Protein AF-A0A7K4D7S6-F1 (afdb_monomer_lite)

Sequence (81 aa):
MNGTAEIERRLLINKPNFTGYQKAILESKKRFTITEASTKSGKTFSHIFWLFELAHRIMPGQEVWWIAPIYSQAEIAFKRM

Foldseek 3Di:
DDPPPDPPDDDDDDDDDDDPVLCCQLVDPDPDDDDDDDPPNCPLVSVLVSQVVVQVVDDPPDDGADDDPDPVVRVVSVVVD

Secondary structure (DSSP, 8-state):
-------------------HHHHHHHT---SS------TTSSHHHHHHHHHHHHHTTSPTT-------SSHHHHHHHHTT-

Radius of gyration: 16.8 Å; chains: 1; bounding box: 55×36×26 Å

Structure (mmCIF, N/CA/C/O backbone):
data_AF-A0A7K4D7S6-F1
#
_entry.id   AF-A0A7K4D7S6-F1
#
loop_
_atom_site.group_PDB
_atom_site.id
_atom_site.type_symbol
_atom_site.label_atom_id
_atom_site.label_alt_id
_atom_site.label_comp_id
_atom_site.label_asym_id
_atom_site.label_entity_id
_atom_site.label_seq_id
_atom_site.pdbx_PDB_ins_code
_atom_site.Cartn_x
_atom_site.Cartn_y
_atom_site.Cartn_z
_atom_site.occupancy
_atom_site.B_iso_or_equiv
_atom_site.auth_seq_id
_atom_site.auth_comp_id
_atom_site.auth_asym_id
_atom_site.auth_atom_id
_atom_site.pdbx_PDB_model_num
ATOM 1 N N . MET A 1 1 ? -43.785 22.796 5.032 1.00 41.62 1 MET A N 1
ATOM 2 C CA . MET A 1 1 ? -43.162 21.461 5.146 1.00 41.62 1 MET A CA 1
ATOM 3 C C . MET A 1 1 ? -42.313 21.260 3.900 1.00 41.62 1 MET A C 1
ATOM 5 O O . MET A 1 1 ? -42.835 20.804 2.896 1.00 41.62 1 MET A O 1
ATOM 9 N N . ASN A 1 2 ? -41.050 21.694 3.920 1.00 41.09 2 ASN A N 1
ATOM 10 C CA . ASN A 1 2 ? -40.147 21.521 2.780 1.00 41.09 2 ASN A CA 1
ATOM 11 C C . ASN A 1 2 ? -39.207 20.364 3.100 1.00 41.09 2 ASN A C 1
ATOM 13 O O . ASN A 1 2 ? -38.219 20.543 3.805 1.00 41.09 2 ASN A O 1
ATOM 17 N N . GLY A 1 3 ? -39.572 19.173 2.627 1.00 51.59 3 GLY A N 1
ATOM 18 C CA . GLY A 1 3 ? -38.686 18.019 2.619 1.00 51.59 3 GLY A CA 1
ATOM 19 C C . GLY A 1 3 ? -37.596 18.249 1.583 1.00 51.59 3 GLY A C 1
ATOM 20 O O . GLY A 1 3 ? -37.829 18.101 0.386 1.00 51.59 3 GLY A O 1
ATOM 21 N N . THR A 1 4 ? -36.414 18.650 2.037 1.00 52.84 4 THR A N 1
ATOM 22 C CA . THR A 1 4 ? -35.185 18.529 1.257 1.00 52.84 4 THR A CA 1
ATOM 23 C C . THR A 1 4 ? -34.950 17.046 1.006 1.00 52.84 4 THR A C 1
ATOM 25 O O . THR A 1 4 ? -34.603 16.312 1.927 1.00 52.84 4 THR A O 1
ATOM 28 N N . ALA A 1 5 ? -35.191 16.599 -0.226 1.00 59.22 5 ALA A N 1
ATOM 29 C CA . ALA A 1 5 ? -34.787 15.278 -0.676 1.00 59.22 5 ALA A CA 1
ATOM 30 C C . ALA A 1 5 ? -33.256 15.215 -0.627 1.00 59.22 5 ALA A C 1
ATOM 32 O O . ALA A 1 5 ? -32.565 15.839 -1.434 1.00 59.22 5 ALA A O 1
ATOM 33 N N . GLU A 1 6 ? -32.737 14.523 0.378 1.00 61.50 6 GLU A N 1
ATOM 34 C CA . GLU A 1 6 ? -31.321 14.236 0.526 1.00 61.50 6 GLU A CA 1
ATOM 35 C C . GLU A 1 6 ? -30.911 13.321 -0.636 1.00 61.50 6 GLU A C 1
ATOM 37 O O . GLU A 1 6 ? -31.389 12.196 -0.772 1.00 61.50 6 GLU A O 1
ATOM 42 N N . ILE A 1 7 ? -30.098 13.838 -1.556 1.00 64.19 7 ILE A N 1
ATOM 43 C CA . ILE A 1 7 ? -29.603 13.053 -2.687 1.00 64.19 7 ILE A CA 1
ATOM 44 C C . ILE A 1 7 ? -28.501 12.141 -2.144 1.00 64.19 7 ILE A C 1
ATOM 46 O O . ILE A 1 7 ? -27.347 12.559 -2.037 1.00 64.19 7 ILE A O 1
ATOM 50 N N . GLU A 1 8 ? -28.840 10.893 -1.818 1.00 64.25 8 GLU A N 1
ATOM 51 C CA . GLU A 1 8 ? -27.851 9.853 -1.523 1.00 64.25 8 GLU A CA 1
ATOM 52 C C . GLU A 1 8 ? -27.005 9.582 -2.779 1.00 64.25 8 GLU A C 1
ATOM 54 O O . GLU A 1 8 ? -27.375 8.825 -3.681 1.00 64.25 8 GLU A O 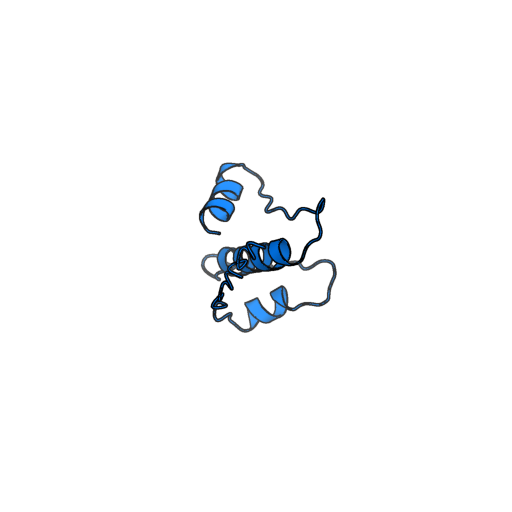1
ATOM 59 N N . ARG A 1 9 ? -25.837 10.225 -2.879 1.00 72.31 9 ARG A N 1
ATOM 60 C CA . ARG A 1 9 ? -24.864 9.912 -3.931 1.00 72.31 9 ARG A CA 1
ATOM 61 C C . ARG A 1 9 ? -24.161 8.603 -3.593 1.00 72.31 9 ARG A C 1
ATOM 63 O O . ARG A 1 9 ? -23.226 8.574 -2.798 1.00 72.31 9 ARG A O 1
ATOM 70 N N . ARG A 1 10 ? -24.570 7.522 -4.255 1.00 77.38 10 ARG A N 1
ATOM 71 C CA . ARG A 1 10 ? -23.864 6.238 -4.200 1.00 77.38 10 ARG A CA 1
ATOM 72 C C . ARG A 1 10 ? -22.691 6.231 -5.181 1.00 77.38 10 ARG A C 1
ATOM 74 O O . ARG A 1 10 ? -22.892 6.299 -6.391 1.00 77.38 10 ARG A O 1
ATOM 81 N N . LEU A 1 11 ? -21.470 6.105 -4.666 1.00 82.25 11 LEU A N 1
ATOM 82 C CA . LEU A 1 11 ? -20.283 5.853 -5.486 1.00 82.25 11 LEU A CA 1
ATOM 83 C C . LEU A 1 11 ? -20.174 4.353 -5.793 1.00 82.25 11 LEU A C 1
ATOM 85 O O . LEU A 1 11 ? -20.249 3.518 -4.891 1.00 82.25 11 LEU A O 1
ATOM 89 N N . LEU A 1 12 ? -19.995 4.010 -7.071 1.00 87.94 12 LEU A N 1
ATOM 90 C CA . LEU A 1 12 ? -19.673 2.652 -7.512 1.00 87.94 12 LEU A CA 1
ATOM 91 C C . LEU A 1 12 ? -18.171 2.571 -7.782 1.00 87.94 12 LEU A C 1
ATOM 93 O O . LEU A 1 12 ? -17.660 3.239 -8.678 1.00 87.94 12 LEU A O 1
ATOM 97 N N . ILE A 1 13 ? -17.466 1.759 -6.995 1.00 89.31 13 ILE A N 1
ATOM 98 C CA . ILE A 1 13 ? -16.016 1.580 -7.109 1.00 89.31 13 ILE A CA 1
ATOM 99 C C . ILE A 1 13 ? -15.742 0.254 -7.818 1.00 89.31 13 ILE A C 1
ATOM 101 O O . ILE A 1 13 ? -16.072 -0.816 -7.305 1.00 89.31 13 ILE A O 1
ATOM 105 N N . ASN A 1 14 ? -15.106 0.320 -8.987 1.00 91.94 14 ASN A N 1
ATOM 106 C CA . ASN A 1 14 ? -14.652 -0.865 -9.710 1.00 91.94 14 ASN A CA 1
ATOM 107 C C . ASN A 1 14 ? -13.316 -1.342 -9.131 1.00 91.94 14 ASN A C 1
ATOM 109 O O . ASN A 1 14 ? -12.283 -0.697 -9.313 1.00 91.94 14 ASN A O 1
ATOM 113 N N . LYS A 1 15 ? -13.336 -2.478 -8.427 1.00 91.62 15 LYS A N 1
ATOM 114 C CA . LYS A 1 15 ? -12.133 -3.064 -7.828 1.00 91.62 15 LYS A CA 1
ATOM 115 C C . LYS A 1 15 ? -11.166 -3.562 -8.916 1.00 91.62 15 LYS A C 1
ATOM 117 O O . LYS A 1 15 ? -11.610 -4.243 -9.843 1.00 91.62 15 LYS A O 1
ATOM 122 N N . PRO A 1 16 ? -9.854 -3.285 -8.808 1.00 93.94 16 PRO A N 1
ATOM 123 C CA . PRO A 1 16 ? -8.871 -3.818 -9.738 1.00 93.94 16 PRO A CA 1
ATOM 124 C C . PRO A 1 16 ? -8.833 -5.346 -9.736 1.00 93.94 16 PRO A C 1
ATOM 126 O O . PRO A 1 16 ? -9.019 -5.992 -8.701 1.00 93.94 16 PRO A O 1
ATOM 129 N N . ASN A 1 17 ? -8.506 -5.933 -10.887 1.00 95.62 17 ASN A N 1
ATOM 130 C CA . ASN A 1 17 ? -8.243 -7.362 -10.955 1.00 95.62 17 ASN A CA 1
ATOM 131 C C . ASN A 1 17 ? -6.828 -7.663 -10.441 1.00 95.62 17 ASN A C 1
ATOM 133 O O . ASN A 1 17 ? -5.835 -7.389 -11.116 1.00 95.62 17 ASN A O 1
ATOM 137 N N . PHE A 1 18 ? -6.744 -8.221 -9.236 1.00 96.38 18 PHE A N 1
ATOM 138 C CA . PHE A 1 18 ? -5.484 -8.624 -8.623 1.00 96.38 18 PHE A CA 1
ATOM 139 C C . PHE A 1 18 ? -5.059 -10.033 -9.039 1.00 96.38 18 PHE A C 1
ATOM 141 O O . PHE A 1 18 ? -5.868 -10.957 -9.154 1.00 96.38 18 PHE A O 1
ATOM 148 N N . THR A 1 19 ? -3.751 -10.206 -9.190 1.00 97.06 19 THR A N 1
ATOM 149 C CA . THR A 1 19 ? -3.113 -11.517 -9.355 1.00 97.06 19 THR A CA 1
ATOM 150 C C . THR A 1 19 ? -3.257 -12.377 -8.093 1.00 97.06 19 THR A C 1
ATOM 152 O O . THR A 1 19 ? -3.552 -11.870 -7.009 1.00 97.06 19 THR A O 1
ATOM 155 N N . GLY A 1 20 ? -3.006 -13.687 -8.208 1.00 97.25 20 GLY A N 1
ATOM 156 C CA . GLY A 1 20 ? -3.111 -14.614 -7.073 1.00 97.25 20 GLY A CA 1
ATOM 157 C C . GLY A 1 20 ? -2.239 -14.221 -5.874 1.00 97.25 20 GLY A C 1
ATOM 158 O O . GLY A 1 20 ? -2.721 -14.229 -4.745 1.00 97.25 20 GLY A O 1
ATOM 159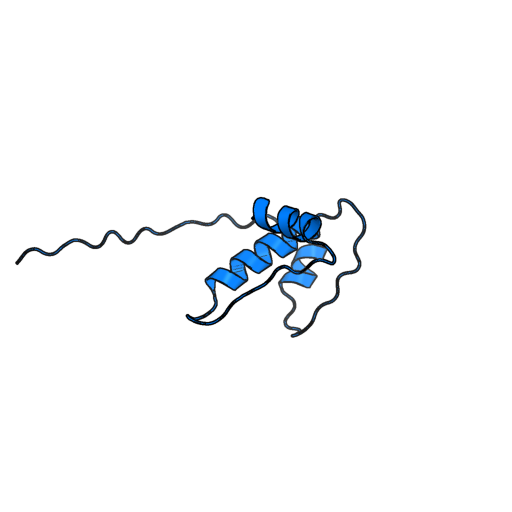 N N . TYR A 1 21 ? -0.993 -13.793 -6.107 1.00 95.06 21 TYR A N 1
ATOM 160 C CA . TYR A 1 21 ? -0.088 -13.379 -5.027 1.00 95.06 21 TYR A CA 1
ATOM 161 C C . TYR A 1 21 ? -0.516 -12.061 -4.364 1.00 95.06 21 TYR A C 1
ATOM 163 O O . TYR A 1 21 ? -0.363 -11.903 -3.156 1.00 95.06 21 TYR A O 1
ATOM 171 N N . GLN A 1 22 ? -1.095 -11.125 -5.125 1.00 97.00 22 GLN A N 1
ATOM 172 C CA . GLN A 1 22 ? -1.658 -9.893 -4.565 1.00 97.00 22 GLN A CA 1
ATOM 173 C C . GLN A 1 22 ? -2.874 -10.200 -3.689 1.00 97.00 22 GLN A C 1
ATOM 175 O O . GLN A 1 22 ? -2.969 -9.691 -2.579 1.00 97.00 22 GLN A O 1
ATOM 180 N N . LYS A 1 23 ? -3.783 -11.070 -4.143 1.00 96.62 23 LYS A N 1
ATOM 181 C CA . LYS A 1 23 ? -4.935 -11.492 -3.330 1.00 96.62 23 LYS A CA 1
ATOM 182 C C . LYS A 1 23 ? -4.488 -12.175 -2.041 1.00 96.62 23 LYS A C 1
ATOM 184 O O . LYS A 1 23 ? -4.952 -11.803 -0.971 1.00 96.62 23 LYS A O 1
ATOM 189 N N . ALA A 1 24 ? -3.525 -13.094 -2.135 1.00 96.06 24 ALA A N 1
ATOM 190 C CA . ALA A 1 24 ? -3.017 -13.838 -0.986 1.00 96.06 24 ALA A CA 1
ATOM 191 C C . ALA A 1 24 ? -2.525 -12.930 0.153 1.00 96.06 24 ALA A C 1
ATOM 193 O O . ALA A 1 24 ? -2.761 -13.239 1.321 1.00 96.06 24 ALA A O 1
ATOM 194 N N . ILE A 1 25 ? -1.874 -11.806 -0.171 1.00 95.94 25 ILE A N 1
ATOM 195 C CA . ILE A 1 25 ? -1.443 -10.847 0.849 1.00 95.94 25 ILE A CA 1
ATOM 196 C C . ILE A 1 25 ? -2.583 -9.929 1.308 1.00 95.94 25 ILE A C 1
ATOM 198 O O . ILE A 1 25 ? -2.785 -9.783 2.512 1.00 95.94 25 ILE A O 1
ATOM 202 N N . LEU A 1 26 ? -3.355 -9.349 0.381 1.00 95.25 26 LEU A N 1
ATOM 203 C CA . LEU A 1 26 ? -4.389 -8.359 0.704 1.00 95.25 26 LEU A CA 1
ATOM 204 C C . LEU A 1 26 ? -5.578 -8.949 1.479 1.00 95.25 26 LEU A C 1
ATOM 206 O O . LEU A 1 26 ? -6.240 -8.235 2.228 1.00 95.25 26 LEU A O 1
ATOM 210 N N . GLU A 1 27 ? -5.858 -10.238 1.291 1.00 95.00 27 GLU A N 1
ATOM 211 C CA . GLU A 1 27 ? -6.980 -10.955 1.914 1.00 95.00 27 GLU A CA 1
ATOM 212 C C . GLU A 1 27 ? -6.546 -11.775 3.141 1.00 95.00 27 GLU A C 1
ATOM 214 O O . GLU A 1 27 ? -7.350 -12.484 3.754 1.00 95.00 27 GLU A O 1
ATOM 219 N N . SER A 1 28 ? -5.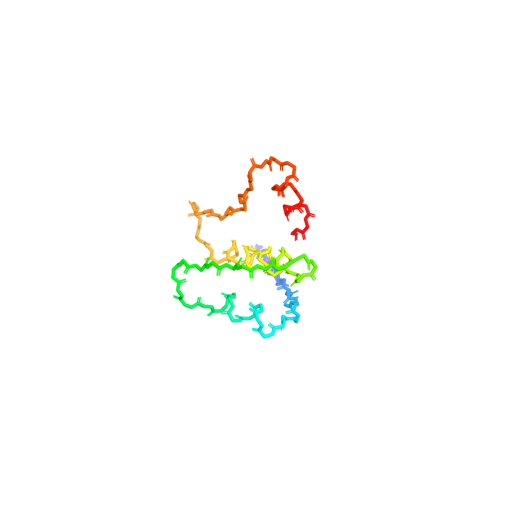271 -11.682 3.530 1.00 96.31 28 SER A N 1
ATOM 220 C CA . SER A 1 28 ? -4.754 -12.348 4.720 1.00 96.31 28 SER A CA 1
ATOM 221 C C . SER A 1 28 ? -5.467 -11.860 5.983 1.00 96.31 28 SER A C 1
ATOM 223 O O . SER A 1 28 ? -5.601 -10.665 6.231 1.00 96.31 28 SER A O 1
ATOM 225 N N . LYS A 1 29 ? -5.867 -12.799 6.848 1.00 95.94 29 LYS A N 1
ATOM 226 C CA . LYS A 1 29 ? -6.477 -12.499 8.160 1.00 95.94 29 LYS A CA 1
ATOM 227 C C . LYS A 1 29 ? -5.444 -12.193 9.253 1.00 95.94 29 LYS A C 1
ATOM 229 O O . LYS A 1 29 ? -5.802 -12.049 10.420 1.00 95.94 29 LYS A O 1
ATOM 234 N N . LYS A 1 30 ? -4.150 -12.187 8.921 1.00 97.00 30 LYS A N 1
ATOM 235 C CA . LYS A 1 30 ? -3.079 -11.927 9.889 1.00 97.00 30 LYS A CA 1
ATOM 236 C C . LYS A 1 30 ? -3.030 -10.434 10.211 1.00 97.00 30 LYS A C 1
ATOM 238 O O . LYS A 1 30 ? -3.153 -9.605 9.320 1.00 97.00 30 LYS A O 1
ATOM 243 N N . ARG A 1 31 ? -2.792 -10.096 11.484 1.00 94.62 31 ARG A N 1
ATOM 244 C CA . ARG A 1 31 ? -2.645 -8.698 11.933 1.00 94.62 31 ARG A CA 1
ATOM 245 C C . ARG A 1 31 ? -1.474 -7.987 11.254 1.00 94.62 31 ARG A C 1
ATOM 247 O O . ARG A 1 31 ? -1.553 -6.795 10.986 1.00 94.62 31 ARG A O 1
ATOM 254 N N . PHE A 1 32 ? -0.394 -8.723 11.018 1.00 96.06 32 PHE A N 1
ATOM 255 C CA . PHE A 1 32 ? 0.798 -8.230 10.349 1.0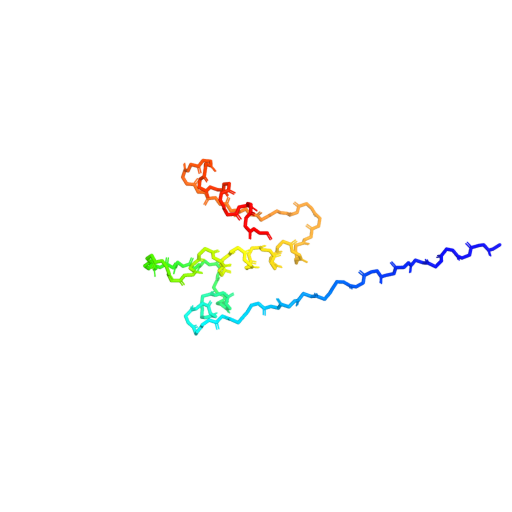0 96.06 32 PHE A CA 1
ATOM 256 C C . PHE A 1 32 ? 1.130 -9.152 9.187 1.00 96.06 32 PHE A C 1
ATOM 258 O O . PHE A 1 32 ? 1.058 -10.378 9.308 1.00 96.06 32 PHE A O 1
ATOM 265 N N . THR A 1 33 ? 1.503 -8.546 8.071 1.00 96.06 33 THR A N 1
ATOM 266 C CA . THR A 1 33 ? 1.875 -9.227 6.837 1.00 96.06 33 THR A CA 1
ATOM 267 C C . THR A 1 33 ? 3.139 -8.589 6.289 1.00 96.06 33 THR A C 1
ATOM 269 O O . THR A 1 33 ? 3.276 -7.367 6.326 1.00 96.06 33 THR A O 1
ATOM 272 N N . ILE A 1 34 ? 4.051 -9.403 5.766 1.00 95.50 34 ILE A N 1
ATOM 273 C CA . ILE A 1 34 ? 5.296 -8.942 5.147 1.00 95.50 34 ILE A CA 1
ATOM 274 C C . ILE A 1 34 ? 5.290 -9.423 3.700 1.00 95.50 34 ILE A C 1
ATOM 276 O O . ILE A 1 34 ? 5.014 -10.593 3.440 1.00 95.50 34 ILE A O 1
ATOM 280 N N . THR A 1 35 ? 5.586 -8.515 2.771 1.00 93.75 35 THR A N 1
ATOM 281 C CA . THR A 1 35 ? 5.686 -8.825 1.342 1.00 93.75 35 THR A CA 1
ATOM 282 C C . THR A 1 35 ? 7.097 -8.549 0.859 1.00 93.75 35 THR A C 1
ATOM 284 O O . THR A 1 35 ? 7.492 -7.393 0.703 1.00 93.75 35 THR A O 1
ATOM 287 N N . GLU A 1 36 ? 7.832 -9.607 0.546 1.00 95.69 36 GLU A N 1
ATOM 288 C CA . GLU A 1 36 ? 9.048 -9.507 -0.254 1.00 95.69 36 GLU A CA 1
ATOM 289 C C . GLU A 1 36 ? 8.664 -9.546 -1.733 1.00 95.69 36 GLU A C 1
ATOM 291 O O . GLU A 1 36 ? 7.986 -10.465 -2.191 1.00 95.69 36 GLU A O 1
ATOM 296 N N . ALA A 1 37 ? 9.033 -8.513 -2.491 1.00 93.75 37 ALA A N 1
ATOM 297 C CA . ALA A 1 37 ? 8.577 -8.383 -3.869 1.00 93.75 37 ALA A CA 1
ATOM 298 C C . ALA A 1 37 ? 9.583 -7.667 -4.772 1.00 93.75 37 ALA A C 1
ATOM 300 O O . ALA A 1 37 ? 10.139 -6.617 -4.437 1.00 93.75 37 ALA A O 1
ATOM 301 N N . SER A 1 38 ? 9.724 -8.192 -5.989 1.00 95.31 38 SER A N 1
ATOM 302 C CA . SER A 1 38 ? 10.576 -7.643 -7.043 1.00 95.31 38 SER A CA 1
ATOM 303 C C . SER A 1 38 ? 10.076 -6.289 -7.570 1.00 95.31 38 SER A C 1
ATOM 305 O O . SER A 1 38 ? 8.999 -5.786 -7.212 1.00 95.31 38 SER A O 1
ATOM 307 N N . THR A 1 39 ? 10.872 -5.643 -8.424 1.00 95.75 39 THR A N 1
ATOM 308 C CA . THR A 1 39 ? 10.434 -4.456 -9.170 1.00 95.75 39 THR A CA 1
ATOM 309 C C . THR A 1 39 ? 9.357 -4.842 -10.192 1.00 95.75 39 THR A C 1
ATOM 311 O O . THR A 1 39 ? 9.298 -5.975 -10.654 1.00 95.75 39 THR A O 1
ATOM 314 N N . LYS A 1 40 ? 8.451 -3.907 -10.516 1.00 94.25 40 LYS A N 1
ATOM 315 C CA . LYS A 1 40 ? 7.353 -4.093 -11.495 1.00 94.25 40 LYS A CA 1
ATOM 316 C C . LYS A 1 40 ? 6.322 -5.200 -11.183 1.00 94.25 40 LYS A C 1
ATOM 318 O O . LYS A 1 40 ? 5.410 -5.405 -11.969 1.00 9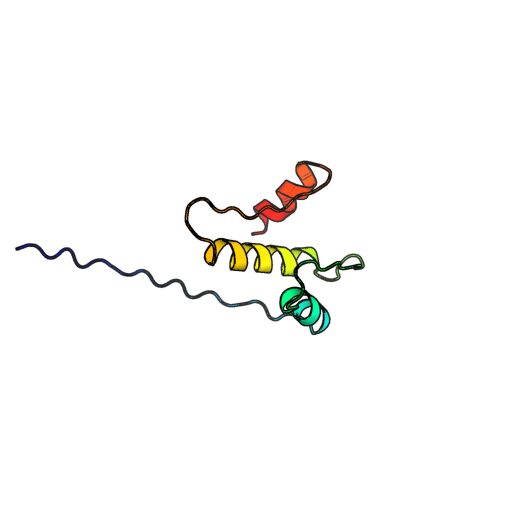4.25 40 LYS A O 1
ATOM 323 N N . SER A 1 41 ? 6.364 -5.812 -10.002 1.00 95.06 41 SER A N 1
ATOM 324 C CA . SER A 1 41 ? 5.367 -6.780 -9.496 1.00 95.06 41 SER A CA 1
ATOM 325 C C . SER A 1 41 ? 4.011 -6.172 -9.086 1.00 95.06 41 SER A C 1
ATOM 327 O O . SER A 1 41 ? 3.156 -6.846 -8.525 1.00 95.06 41 SER A O 1
ATOM 329 N N . GLY A 1 42 ? 3.804 -4.864 -9.271 1.00 95.06 42 GLY A N 1
ATOM 330 C CA . GLY A 1 42 ? 2.556 -4.205 -8.864 1.00 95.06 42 GLY A CA 1
ATOM 331 C C . GLY A 1 42 ? 2.334 -4.111 -7.345 1.00 95.06 42 GLY A C 1
ATOM 332 O O . GLY A 1 42 ? 1.208 -3.858 -6.910 1.00 95.06 42 GLY A O 1
ATOM 333 N N . LYS A 1 43 ? 3.381 -4.284 -6.520 1.00 95.00 43 LYS A N 1
ATOM 334 C CA . LYS A 1 43 ? 3.279 -4.175 -5.051 1.00 95.00 43 LYS A CA 1
ATOM 335 C C . LYS A 1 43 ? 2.694 -2.837 -4.580 1.00 95.00 43 LYS A C 1
ATOM 337 O O . LYS A 1 43 ? 1.800 -2.820 -3.749 1.00 95.00 43 LYS A O 1
ATOM 342 N N . THR A 1 44 ? 3.120 -1.723 -5.172 1.00 96.25 44 THR A N 1
ATOM 343 C CA . THR A 1 44 ? 2.643 -0.386 -4.788 1.00 96.25 44 THR A CA 1
ATOM 344 C C . THR A 1 44 ? 1.163 -0.193 -5.116 1.00 96.25 44 THR A C 1
ATOM 346 O O . THR A 1 44 ? 0.404 0.230 -4.258 1.00 96.25 44 THR A O 1
ATOM 349 N N . PHE A 1 45 ? 0.735 -0.562 -6.327 1.00 96.31 45 PHE A N 1
ATOM 350 C CA . PHE A 1 45 ? -0.659 -0.412 -6.761 1.00 96.31 45 PHE A CA 1
ATOM 351 C C . PHE A 1 45 ? -1.633 -1.209 -5.882 1.00 96.31 45 PHE A C 1
ATOM 353 O O . PHE A 1 45 ? -2.616 -0.662 -5.392 1.00 96.31 45 PHE A O 1
ATOM 360 N N . SER A 1 46 ? -1.322 -2.486 -5.637 1.00 96.38 46 SER A N 1
ATOM 361 C CA . SER A 1 46 ? -2.151 -3.353 -4.786 1.00 96.38 46 SER A CA 1
ATOM 362 C C . SER A 1 46 ? -2.301 -2.809 -3.363 1.00 96.38 46 SER A C 1
ATOM 364 O O . SER A 1 46 ? -3.413 -2.773 -2.842 1.00 96.38 46 SER A O 1
ATOM 366 N N . HIS A 1 47 ? -1.215 -2.331 -2.752 1.00 96.88 47 HIS A N 1
ATOM 367 C CA . HIS A 1 47 ? -1.250 -1.848 -1.370 1.00 96.88 47 HIS A CA 1
ATOM 368 C C . HIS A 1 47 ? -1.875 -0.451 -1.230 1.00 96.88 47 HIS A C 1
ATOM 370 O O . HIS A 1 47 ? -2.498 -0.181 -0.209 1.00 96.88 47 HIS A O 1
ATOM 376 N N . ILE A 1 48 ? -1.774 0.420 -2.240 1.00 96.88 48 ILE A N 1
ATOM 377 C CA . ILE A 1 48 ? -2.483 1.712 -2.237 1.00 96.88 48 ILE A CA 1
ATOM 378 C C . ILE A 1 48 ? -3.994 1.488 -2.307 1.00 96.88 48 ILE A C 1
ATOM 380 O O . ILE A 1 48 ? -4.726 2.071 -1.514 1.00 96.88 48 ILE A O 1
ATOM 384 N N . PHE A 1 49 ? -4.465 0.600 -3.191 1.00 96.62 49 PHE A N 1
ATOM 385 C CA . PHE A 1 49 ? -5.892 0.279 -3.258 1.00 96.62 49 PHE A CA 1
ATOM 386 C C . PHE A 1 49 ? -6.394 -0.362 -1.955 1.00 96.62 49 PHE A C 1
ATOM 388 O O . PHE A 1 49 ? -7.481 -0.043 -1.485 1.00 96.62 49 PHE A O 1
ATOM 395 N N . TRP A 1 50 ? -5.589 -1.226 -1.333 1.00 96.25 50 TRP A N 1
ATOM 396 C CA . TRP A 1 50 ? -5.903 -1.779 -0.015 1.00 96.25 50 TRP A CA 1
ATOM 397 C C . TRP A 1 50 ? -5.999 -0.702 1.072 1.00 96.25 50 TRP A C 1
ATOM 399 O O . TRP A 1 50 ? -6.941 -0.718 1.861 1.00 96.25 50 TRP A O 1
ATOM 409 N N . LEU A 1 51 ? -5.065 0.254 1.094 1.00 96.75 51 LEU A N 1
ATOM 410 C CA . LEU A 1 51 ? -5.086 1.364 2.045 1.00 96.75 51 LEU A CA 1
ATOM 411 C C . LEU A 1 51 ? -6.312 2.261 1.825 1.00 96.75 51 LEU A C 1
ATOM 413 O O . LEU A 1 51 ? -6.956 2.659 2.791 1.00 96.75 51 LEU A O 1
ATOM 417 N N . PHE A 1 52 ? -6.674 2.507 0.564 1.00 95.56 52 PHE A N 1
ATOM 418 C CA . PHE A 1 52 ? -7.907 3.188 0.179 1.00 95.56 52 PHE A CA 1
ATOM 419 C C . PHE A 1 52 ? -9.149 2.439 0.692 1.00 95.56 52 PHE A C 1
ATOM 421 O O . PHE A 1 52 ? -9.997 3.047 1.343 1.00 95.56 52 PHE A O 1
ATOM 428 N N . GLU A 1 53 ? -9.251 1.120 0.480 1.00 94.69 53 GLU A N 1
ATOM 429 C CA . GLU A 1 53 ? -10.360 0.313 1.015 1.00 94.69 53 GLU A CA 1
ATOM 430 C C . GLU A 1 53 ? -10.416 0.366 2.546 1.00 94.69 53 GLU A C 1
ATOM 432 O O . GLU A 1 53 ? -11.505 0.424 3.116 1.00 94.69 53 GLU A O 1
ATOM 437 N N . LEU A 1 54 ? -9.260 0.347 3.215 1.00 94.56 54 LEU A N 1
ATOM 438 C CA . LEU A 1 54 ? -9.185 0.438 4.668 1.00 94.56 54 LEU A CA 1
ATOM 439 C C . LEU A 1 54 ? -9.663 1.808 5.159 1.00 94.56 54 LEU A C 1
ATOM 441 O O . LEU A 1 54 ? -10.483 1.853 6.071 1.00 94.56 54 LEU A O 1
ATOM 445 N N . ALA A 1 55 ? -9.238 2.900 4.515 1.00 95.19 55 ALA A N 1
ATOM 446 C CA . ALA A 1 55 ? -9.637 4.266 4.861 1.00 95.19 55 ALA A CA 1
ATOM 447 C C . ALA A 1 55 ? -11.157 4.489 4.795 1.00 95.19 55 ALA A C 1
ATOM 449 O O . ALA A 1 55 ? -11.689 5.318 5.521 1.00 95.19 55 ALA A O 1
ATOM 450 N N . HIS A 1 56 ? -11.871 3.722 3.967 1.00 92.75 56 HIS A N 1
ATOM 451 C CA . HIS A 1 56 ? -13.333 3.785 3.855 1.00 92.75 56 HIS A CA 1
ATOM 452 C C . HIS A 1 56 ? -14.073 2.892 4.866 1.00 92.75 56 HIS A C 1
ATOM 454 O O . HIS A 1 56 ? -15.302 2.888 4.893 1.00 92.75 56 HIS A O 1
ATOM 460 N N . ARG A 1 57 ? -13.354 2.103 5.675 1.00 93.94 57 ARG A N 1
ATOM 461 C CA . ARG A 1 57 ? -13.927 1.183 6.678 1.00 93.94 57 ARG A CA 1
ATOM 462 C C . ARG A 1 57 ? -13.701 1.632 8.119 1.00 93.94 57 ARG A C 1
ATOM 464 O O . ARG A 1 57 ? -14.264 1.024 9.026 1.00 93.94 57 ARG A O 1
ATOM 471 N N . ILE A 1 58 ? -12.848 2.628 8.338 1.00 96.25 58 ILE A N 1
ATOM 472 C CA . ILE A 1 58 ? -12.524 3.120 9.678 1.00 96.25 58 ILE A CA 1
ATOM 473 C C . ILE A 1 58 ? -13.623 4.035 10.236 1.00 96.25 58 ILE A C 1
ATOM 475 O O . ILE A 1 58 ? -14.459 4.559 9.503 1.00 96.25 58 ILE A O 1
ATOM 479 N N . MET A 1 59 ? -13.614 4.221 11.554 1.00 96.94 59 MET A N 1
ATOM 480 C CA . MET A 1 59 ? -14.523 5.118 12.271 1.00 96.94 59 MET A CA 1
ATOM 481 C C . MET A 1 59 ? -13.946 6.538 12.386 1.00 96.94 59 MET A C 1
ATOM 483 O O . MET A 1 59 ? -12.728 6.713 12.292 1.00 96.94 59 MET A O 1
ATOM 487 N N . PRO A 1 60 ? -14.782 7.558 12.661 1.00 95.56 60 PRO A N 1
ATOM 488 C CA . PRO A 1 60 ? -14.294 8.898 12.975 1.00 95.56 60 PRO A CA 1
ATOM 489 C C . PRO A 1 60 ? -13.222 8.882 14.077 1.00 95.56 60 PRO A C 1
ATOM 491 O O . PRO A 1 60 ? -13.390 8.227 15.106 1.00 95.56 60 PRO A O 1
ATOM 494 N N . GLY A 1 61 ? -12.118 9.598 13.851 1.00 96.56 61 GLY A N 1
ATOM 495 C CA . GLY A 1 61 ? -10.967 9.649 14.763 1.00 96.56 61 GLY A CA 1
ATOM 496 C C . GLY A 1 61 ? -9.929 8.538 14.565 1.00 96.56 61 GLY A C 1
ATOM 497 O O . GLY A 1 61 ? -8.929 8.511 15.277 1.00 96.56 61 GLY A O 1
ATOM 498 N N . GLN A 1 62 ? -10.140 7.629 13.611 1.00 97.38 62 GLN A N 1
ATOM 499 C CA . GLN A 1 62 ? -9.136 6.657 13.182 1.00 97.38 62 GLN A CA 1
ATOM 500 C C . GLN A 1 62 ? -8.464 7.112 11.889 1.00 97.38 62 GLN A C 1
ATOM 502 O O . GLN A 1 62 ? -9.068 7.806 11.073 1.00 97.38 62 GLN A O 1
ATOM 507 N N . GLU A 1 63 ? -7.226 6.670 11.680 1.00 96.75 63 GLU A N 1
ATOM 508 C CA . GLU A 1 63 ? -6.439 7.032 10.505 1.00 96.75 63 GLU A CA 1
ATOM 509 C C . GLU A 1 63 ? -5.635 5.844 9.980 1.00 96.75 63 GLU A C 1
ATOM 511 O O . GLU A 1 63 ? -5.288 4.916 10.717 1.00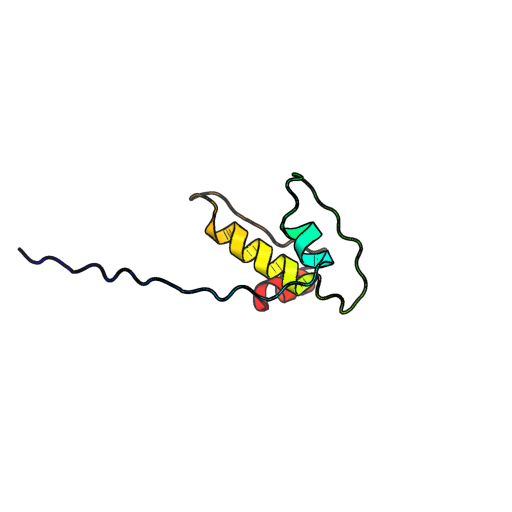 96.75 63 GLU A O 1
ATOM 516 N N . VAL A 1 64 ? -5.312 5.892 8.689 1.00 97.12 64 VAL A N 1
ATOM 517 C CA . VAL A 1 64 ? -4.505 4.883 8.002 1.00 97.12 64 VAL A CA 1
ATOM 518 C C . VAL A 1 64 ? -3.401 5.578 7.218 1.00 97.12 64 VAL A C 1
ATOM 520 O O . VAL A 1 64 ? -3.630 6.604 6.583 1.00 97.12 64 VAL A O 1
ATOM 523 N N . TRP A 1 65 ? -2.188 5.039 7.291 1.00 96.94 65 TRP A N 1
ATOM 524 C CA . TRP A 1 65 ? -0.987 5.761 6.884 1.00 96.94 65 TRP A CA 1
ATOM 525 C C . TRP A 1 65 ? -0.155 4.935 5.904 1.00 96.94 65 TRP A C 1
ATOM 527 O O . TRP A 1 65 ? 0.131 3.762 6.151 1.00 96.94 65 TRP A O 1
ATOM 537 N N . TRP A 1 66 ? 0.281 5.567 4.812 1.00 97.44 66 TRP A N 1
ATOM 538 C CA . TRP A 1 66 ? 1.376 5.064 3.986 1.00 97.44 66 TRP A CA 1
ATOM 539 C C . TRP A 1 66 ? 2.677 5.713 4.449 1.00 97.44 66 TRP A C 1
ATOM 541 O O . TRP A 1 66 ? 2.839 6.927 4.339 1.00 97.44 66 TRP A O 1
ATOM 551 N N . ILE A 1 67 ? 3.618 4.909 4.936 1.00 97.25 67 ILE A N 1
ATOM 552 C CA . ILE A 1 67 ? 4.894 5.399 5.465 1.00 97.25 67 ILE A CA 1
ATOM 553 C C . ILE A 1 67 ? 6.027 4.908 4.565 1.00 97.25 67 ILE A C 1
ATOM 555 O O . ILE A 1 67 ? 6.050 3.751 4.145 1.00 97.25 67 ILE A O 1
ATOM 559 N N . ALA A 1 68 ? 6.976 5.794 4.274 1.00 97.50 68 ALA A N 1
ATOM 560 C CA . ALA A 1 68 ? 8.188 5.482 3.529 1.00 97.50 68 ALA A CA 1
ATOM 561 C C . ALA A 1 68 ? 9.406 6.163 4.181 1.00 97.50 68 ALA A C 1
ATOM 563 O O . ALA A 1 68 ? 9.228 7.147 4.899 1.00 97.50 68 ALA A O 1
ATOM 564 N N . PRO A 1 69 ? 10.638 5.685 3.918 1.00 98.25 69 PRO A N 1
ATOM 565 C CA . PRO A 1 69 ? 11.860 6.264 4.484 1.00 98.25 69 PRO A CA 1
ATOM 566 C C . PRO A 1 69 ? 12.074 7.755 4.190 1.00 98.25 69 PRO A C 1
ATOM 568 O O . PRO A 1 69 ? 12.709 8.443 4.984 1.00 98.25 69 PRO A O 1
ATOM 571 N N . ILE A 1 70 ? 11.571 8.255 3.055 1.00 98.25 70 ILE A N 1
ATOM 572 C CA . ILE A 1 70 ? 11.666 9.669 2.666 1.00 98.25 70 ILE A CA 1
ATOM 573 C C . ILE A 1 70 ? 10.338 10.193 2.114 1.00 98.25 70 ILE A C 1
ATOM 575 O O . ILE A 1 70 ? 9.563 9.448 1.507 1.00 98.25 70 ILE A O 1
ATOM 579 N N . TYR A 1 71 ? 10.115 11.503 2.262 1.00 98.19 71 TYR A N 1
ATOM 580 C CA . TYR A 1 71 ? 8.879 12.173 1.846 1.00 98.19 71 TYR A CA 1
ATOM 581 C C . TYR A 1 71 ? 8.528 11.919 0.377 1.00 98.19 71 TYR A C 1
ATOM 583 O O . TYR A 1 71 ? 7.403 11.538 0.076 1.00 98.19 71 TYR A O 1
ATOM 591 N N . SER A 1 72 ? 9.495 12.043 -0.537 1.00 98.06 72 SER A N 1
ATOM 592 C CA . SER A 1 72 ? 9.246 11.860 -1.974 1.00 98.06 72 SER A CA 1
ATOM 593 C C . SER A 1 72 ? 8.738 10.456 -2.321 1.00 98.06 72 SER A C 1
ATOM 595 O O . SER A 1 72 ? 7.954 10.296 -3.252 1.00 98.06 72 SER A O 1
ATOM 597 N N . GLN A 1 73 ? 9.119 9.426 -1.558 1.00 97.06 73 GLN A N 1
ATOM 598 C CA . GLN A 1 73 ? 8.601 8.069 -1.745 1.00 97.06 73 GLN A CA 1
ATOM 599 C C . GLN A 1 73 ? 7.170 7.918 -1.222 1.00 97.06 73 GLN A C 1
ATOM 601 O O . GLN A 1 73 ? 6.357 7.253 -1.866 1.00 97.06 73 GLN A O 1
ATOM 606 N N . ALA A 1 74 ? 6.853 8.534 -0.081 1.00 97.81 74 ALA A N 1
ATOM 607 C CA . ALA A 1 74 ? 5.489 8.559 0.444 1.00 97.81 74 ALA A CA 1
ATOM 608 C C . ALA A 1 74 ? 4.553 9.353 -0.485 1.00 97.81 74 ALA A C 1
ATOM 610 O O . ALA A 1 74 ? 3.455 8.897 -0.800 1.00 97.81 74 ALA A O 1
ATOM 611 N N . GLU A 1 75 ? 5.028 10.485 -1.011 1.00 97.69 75 GLU A N 1
ATOM 612 C CA . GLU A 1 75 ? 4.298 11.344 -1.943 1.00 97.69 75 GLU A CA 1
ATOM 613 C C . GLU A 1 75 ? 3.909 10.603 -3.234 1.00 97.69 75 GLU A C 1
ATOM 615 O O . GLU A 1 75 ? 2.794 10.774 -3.728 1.00 97.69 75 GLU A O 1
ATOM 620 N N . ILE A 1 76 ? 4.781 9.732 -3.762 1.00 96.62 76 ILE A N 1
ATOM 621 C CA . ILE A 1 76 ? 4.468 8.904 -4.941 1.00 96.62 76 ILE A CA 1
ATOM 622 C C . ILE A 1 76 ? 3.251 8.009 -4.692 1.00 96.62 76 ILE A C 1
ATOM 624 O O . ILE A 1 76 ? 2.439 7.831 -5.598 1.00 96.62 76 ILE A O 1
ATOM 628 N N . ALA A 1 77 ? 3.134 7.414 -3.503 1.00 96.50 77 ALA A N 1
ATOM 629 C CA . ALA A 1 77 ? 2.002 6.554 -3.183 1.00 96.50 77 ALA A CA 1
ATOM 630 C C . ALA A 1 77 ? 0.722 7.369 -2.982 1.00 96.50 77 ALA A C 1
ATOM 632 O O . ALA A 1 77 ? -0.314 7.015 -3.535 1.00 96.50 77 ALA A O 1
ATOM 633 N N . PHE A 1 78 ? 0.824 8.492 -2.270 1.00 96.12 78 PHE A N 1
ATOM 634 C CA . PHE A 1 78 ? -0.299 9.392 -2.029 1.00 96.12 78 PHE A CA 1
ATOM 635 C C . PHE A 1 78 ? -0.893 9.947 -3.331 1.00 96.12 78 PHE A C 1
ATOM 637 O O . PHE A 1 78 ? -2.093 9.859 -3.540 1.00 96.12 78 PHE A O 1
ATOM 644 N N . LYS A 1 79 ? -0.057 10.438 -4.258 1.00 96.56 79 LYS A N 1
ATOM 645 C CA . LYS A 1 79 ? -0.515 11.001 -5.545 1.00 96.56 79 LYS A CA 1
ATOM 646 C C . LYS A 1 79 ? -1.127 9.975 -6.509 1.00 96.56 79 LYS A C 1
ATOM 648 O O . LYS A 1 79 ? -1.726 10.371 -7.503 1.00 96.56 79 LYS A O 1
ATOM 653 N N . ARG A 1 80 ? -0.880 8.679 -6.296 1.00 94.69 80 ARG A N 1
ATOM 654 C CA . ARG A 1 80 ? -1.370 7.581 -7.152 1.00 94.69 80 ARG A CA 1
ATOM 655 C C . ARG A 1 80 ? -2.634 6.915 -6.611 1.00 94.69 80 ARG A C 1
ATOM 657 O O . ARG A 1 80 ? -3.146 6.019 -7.282 1.00 94.69 80 ARG A O 1
ATOM 664 N N . MET A 1 81 ? -3.048 7.283 -5.401 1.00 90.38 81 MET A N 1
ATOM 665 C CA . MET A 1 81 ? -4.329 6.899 -4.817 1.00 90.38 81 MET A CA 1
ATOM 666 C C . MET A 1 81 ? -5.438 7.752 -5.422 1.00 90.38 81 MET A C 1
ATOM 668 O O . MET A 1 81 ? -6.503 7.166 -5.705 1.00 90.38 81 MET A O 1
#

pLDDT: mean 90.94, std 12.99, range [41.09, 98.25]